Protein AF-A0AB39FHK8-F1 (afdb_monomer)

Solvent-accessible surface area (backbone atoms only — not comparable to full-atom values): 10160 Å² total; per-residue (Å²): 130,78,86,75,56,67,71,58,53,56,44,68,72,38,88,85,58,74,58,75,70,49,55,53,51,54,60,43,34,80,73,31,71,68,56,37,53,52,45,50,53,53,48,53,53,51,50,55,63,68,64,50,80,75,66,86,79,55,75,62,59,74,78,69,58,69,78,73,75,88,67,74,68,75,78,73,78,71,48,72,65,57,52,50,55,58,51,59,72,40,48,70,59,52,53,53,52,53,52,53,49,55,54,51,53,63,53,47,73,76,75,53,83,90,73,82,92,83,77,79,81,82,74,80,79,76,80,75,86,81,67,95,72,66,98,83,68,75,76,88,56,72,84,79,72,72,78,91,80,82,86,130

Foldseek 3Di:
DPQDDLVVLVLLVDPPDDDDSNVVNVVVCVVDVVSVVSSVVVVVVVVVVVPPDDVPVVPPVVVVDDDDPPPPPPPPPQPPVNVVVVVVVCVVVVVVVVVVVVVVVVVCVPPDDDDDDDDDDDPDPDPCPPDDDDVPDDDPDPVVPDDDPDDD

Organism: NCBI:txid546114

InterPro domains:
  IPR041916 Anti-sigma factor, zinc-finger domain superfamily [G3DSA:1.10.10.1320] (12-59)

Secondary structure (DSSP, 8-state):
-PPPPHHHHHHTT-TT--SHHHHHHHHHHTT-HHHHHHHHHHHHHHHHHHTSPP-TTS--HHHH--PPP----------HHHHHHHHHTTHHHHHHHHHHHHHHHHHHHHH-----------------TT----TTPPPS-GGGS-------

Structure (mmCIF, N/CA/C/O backbone):
data_AF-A0AB39FHK8-F1
#
_entry.id   AF-A0AB39FHK8-F1
#
loop_
_atom_site.group_PDB
_atom_site.id
_atom_site.type_symbol
_atom_site.label_atom_id
_atom_site.label_alt_id
_atom_site.label_comp_id
_atom_site.label_asym_id
_atom_site.label_entity_id
_atom_site.label_seq_id
_atom_site.pdbx_PDB_ins_code
_atom_site.Cartn_x
_atom_site.Cartn_y
_atom_site.Cartn_z
_atom_site.occupancy
_atom_site.B_iso_or_equiv
_atom_site.auth_seq_id
_atom_site.auth_comp_id
_atom_site.auth_asym_id
_atom_site.auth_atom_id
_atom_site.pdbx_PDB_model_num
ATOM 1 N N . MET A 1 1 ? -13.284 6.423 23.906 1.00 73.62 1 MET A N 1
ATOM 2 C CA . MET A 1 1 ? -11.960 6.866 23.418 1.00 73.62 1 MET A CA 1
ATOM 3 C C . MET A 1 1 ? -12.165 7.811 22.242 1.00 73.62 1 MET A C 1
ATOM 5 O O . MET A 1 1 ? -13.188 7.644 21.580 1.00 73.62 1 MET A O 1
ATOM 9 N N . PRO A 1 2 ? -11.275 8.794 22.012 1.00 89.31 2 PRO A N 1
ATOM 10 C CA . PRO A 1 2 ? -11.329 9.621 20.804 1.00 89.31 2 PRO A CA 1
ATOM 11 C C . PRO A 1 2 ? -11.207 8.747 19.551 1.00 89.31 2 PRO A C 1
ATOM 13 O O . PRO A 1 2 ? -10.705 7.622 19.646 1.00 89.31 2 PRO A O 1
ATOM 16 N N . CYS A 1 3 ? -11.656 9.258 18.402 1.00 92.94 3 CYS A N 1
ATOM 17 C CA . CYS A 1 3 ? -11.533 8.534 17.139 1.00 92.94 3 CYS A CA 1
ATOM 18 C C . CYS A 1 3 ? -10.068 8.114 16.913 1.00 92.94 3 CYS A C 1
ATOM 20 O O . CYS A 1 3 ? -9.165 8.956 17.023 1.00 92.94 3 CYS A O 1
ATOM 22 N N . PRO A 1 4 ? -9.801 6.820 16.661 1.00 91.94 4 PRO A N 1
ATOM 23 C CA . PRO A 1 4 ? -8.459 6.339 16.394 1.00 91.94 4 PRO A CA 1
ATOM 24 C C . PRO A 1 4 ? -7.928 6.979 15.110 1.00 91.94 4 PRO A C 1
ATOM 26 O O . PRO A 1 4 ? -8.662 7.205 14.156 1.00 91.94 4 PRO A O 1
ATOM 29 N N . ARG A 1 5 ? -6.621 7.252 15.072 1.00 92.31 5 ARG A N 1
ATOM 30 C CA . ARG A 1 5 ? -5.957 7.674 13.832 1.00 92.31 5 ARG A CA 1
ATOM 31 C C . ARG A 1 5 ? -5.986 6.527 12.822 1.00 92.31 5 ARG A C 1
ATOM 33 O O . ARG A 1 5 ? -5.817 5.377 13.229 1.00 92.31 5 ARG A O 1
ATOM 40 N N . THR A 1 6 ? -6.029 6.840 11.528 1.00 92.69 6 THR A N 1
ATOM 41 C CA . THR A 1 6 ? -5.981 5.872 10.414 1.00 92.69 6 THR A CA 1
ATOM 42 C C . THR A 1 6 ? -4.900 4.803 10.590 1.00 92.69 6 THR A C 1
ATOM 44 O O . THR A 1 6 ? -5.145 3.628 10.362 1.00 92.69 6 THR A O 1
ATOM 47 N N . ARG A 1 7 ? -3.718 5.160 11.119 1.00 93.12 7 ARG A N 1
ATOM 48 C CA . ARG A 1 7 ? -2.631 4.2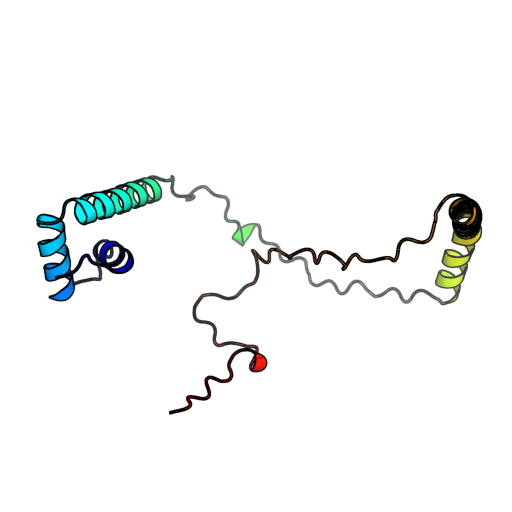00 11.398 1.00 93.12 7 ARG A CA 1
ATOM 49 C C . ARG A 1 7 ? -3.042 3.049 12.330 1.00 93.12 7 ARG A C 1
ATOM 51 O O . ARG A 1 7 ? -2.566 1.935 12.149 1.00 93.12 7 ARG A O 1
ATOM 58 N N . LEU A 1 8 ? -3.894 3.306 13.325 1.00 93.06 8 LEU A N 1
ATOM 59 C CA . LEU A 1 8 ? -4.410 2.268 14.225 1.00 93.06 8 LEU A CA 1
ATOM 60 C C . LEU A 1 8 ? -5.468 1.398 13.540 1.00 93.06 8 LEU A C 1
ATOM 62 O O . LEU A 1 8 ? -5.510 0.204 13.806 1.00 93.06 8 LEU A O 1
ATOM 66 N N . LEU A 1 9 ? -6.271 1.971 12.639 1.00 93.62 9 LEU A N 1
ATOM 67 C CA . LEU A 1 9 ? -7.204 1.205 11.808 1.00 93.62 9 LEU A CA 1
ATOM 68 C C . LEU A 1 9 ? -6.450 0.302 10.824 1.00 93.62 9 LEU A C 1
ATOM 70 O O . LEU A 1 9 ? -6.801 -0.863 10.681 1.00 93.62 9 LEU A O 1
ATOM 74 N N . CYS A 1 10 ? -5.356 0.781 10.223 1.00 93.75 10 CYS A N 1
ATOM 75 C CA . CYS A 1 10 ? -4.478 -0.063 9.411 1.00 93.75 10 CYS A CA 1
ATOM 76 C C . CYS A 1 10 ? -3.849 -1.190 10.241 1.00 93.75 10 CYS A C 1
ATOM 78 O O . CYS A 1 10 ? -3.791 -2.323 9.778 1.00 93.75 10 CYS A O 1
ATOM 80 N N . ALA A 1 11 ? -3.427 -0.907 11.480 1.00 93.25 11 ALA A N 1
ATOM 81 C CA . ALA A 1 11 ? -2.894 -1.933 12.377 1.00 93.25 11 ALA A CA 1
ATOM 82 C C . ALA A 1 11 ? -3.933 -3.023 12.710 1.00 93.25 11 ALA A C 1
ATOM 84 O O . ALA A 1 11 ? -3.557 -4.178 12.865 1.00 93.25 11 ALA A O 1
ATOM 85 N N . CYS A 1 12 ? -5.239 -2.710 12.742 1.00 91.25 12 CYS A N 1
ATOM 86 C CA . CYS A 1 12 ? -6.304 -3.721 12.872 1.00 91.25 12 CYS A CA 1
ATOM 87 C C . CYS A 1 12 ? -6.322 -4.752 11.733 1.00 91.25 12 CYS A C 1
ATOM 89 O O . CYS A 1 12 ? -6.877 -5.837 11.913 1.00 91.25 12 CYS A O 1
ATOM 91 N N . LEU A 1 13 ? -5.783 -4.426 10.558 1.00 91.44 13 LEU A N 1
ATOM 92 C CA . LEU A 1 13 ? -5.763 -5.336 9.408 1.00 91.44 13 LEU A CA 1
ATOM 93 C C . LEU A 1 13 ? -4.589 -6.315 9.454 1.00 91.44 13 LEU A C 1
ATOM 95 O O . LEU A 1 13 ? -4.594 -7.298 8.716 1.00 91.44 13 LEU A O 1
ATOM 99 N N . ASP A 1 14 ? -3.606 -6.051 10.314 1.00 91.50 14 ASP A N 1
ATOM 100 C CA . ASP A 1 14 ? -2.457 -6.918 10.521 1.00 91.50 14 ASP A CA 1
ATOM 101 C C . ASP A 1 14 ? -2.866 -8.120 11.400 1.00 91.50 14 ASP A C 1
ATOM 103 O O . ASP A 1 14 ? -3.405 -7.911 12.498 1.00 91.50 14 ASP A O 1
ATOM 107 N N . PRO A 1 15 ? -2.669 -9.372 10.939 1.00 86.19 15 PRO A N 1
ATOM 108 C CA . PRO A 1 15 ? -2.952 -10.562 11.740 1.00 86.19 15 PRO A CA 1
ATOM 109 C C . PRO A 1 15 ? -2.075 -10.658 12.998 1.00 86.19 15 PRO A C 1
ATOM 111 O O . PRO A 1 15 ? -2.523 -11.217 13.998 1.00 86.19 15 PRO A O 1
ATOM 114 N N . GLU A 1 16 ? -0.874 -10.075 12.987 1.00 90.38 16 GLU A N 1
ATOM 115 C CA . GLU A 1 16 ? 0.068 -10.116 14.115 1.00 90.38 16 GLU A CA 1
ATOM 116 C C . GLU A 1 16 ? -0.304 -9.124 15.224 1.00 90.38 16 GLU A C 1
ATOM 118 O O . GLU A 1 16 ? 0.176 -9.201 16.360 1.00 90.38 16 GLU A O 1
ATOM 123 N N . TRP A 1 17 ? -1.179 -8.161 14.924 1.00 91.25 17 TRP A N 1
ATOM 124 C CA . TRP A 1 17 ? -1.592 -7.176 15.907 1.00 91.25 17 TRP A CA 1
ATOM 125 C C . TRP A 1 17 ? -2.684 -7.754 16.807 1.00 91.25 17 TRP A C 1
ATOM 127 O O . TRP A 1 17 ? -3.856 -7.775 16.437 1.00 91.25 17 TRP A O 1
ATOM 137 N N . ALA A 1 18 ? -2.306 -8.204 18.006 1.00 88.12 18 ALA A N 1
ATOM 138 C CA . ALA A 1 18 ? -3.207 -8.766 19.014 1.00 88.12 18 ALA A CA 1
ATOM 139 C C . ALA A 1 18 ? -3.159 -8.006 20.358 1.00 88.12 18 ALA A C 1
ATOM 141 O O . ALA A 1 18 ? -2.252 -7.223 20.645 1.00 88.12 18 ALA A O 1
ATOM 142 N N . GLY A 1 19 ? -4.158 -8.248 21.214 1.00 89.88 19 GLY A N 1
ATOM 143 C CA . GLY A 1 19 ? -4.178 -7.796 22.610 1.00 89.88 19 GLY A CA 1
ATOM 144 C C . GLY A 1 19 ? -5.128 -6.635 22.921 1.00 89.88 19 GLY A C 1
ATOM 145 O O . GLY A 1 19 ? -5.985 -6.243 22.129 1.00 89.88 19 GLY A O 1
ATOM 146 N N . ARG A 1 20 ? -4.987 -6.066 24.127 1.00 89.88 20 ARG A N 1
ATOM 147 C CA . ARG A 1 20 ? -5.966 -5.129 24.715 1.00 89.88 20 ARG A CA 1
ATOM 148 C C . ARG A 1 20 ? -6.229 -3.884 23.864 1.00 89.88 20 ARG A C 1
ATOM 150 O O . ARG A 1 20 ? -7.357 -3.406 23.814 1.00 89.88 20 ARG A O 1
ATOM 157 N N . ARG A 1 21 ? -5.201 -3.343 23.200 1.00 88.25 21 ARG A N 1
ATOM 158 C CA . ARG A 1 21 ? -5.353 -2.152 22.345 1.00 88.25 21 ARG A CA 1
ATOM 159 C C . ARG A 1 21 ? -6.201 -2.438 21.110 1.00 88.25 21 ARG A C 1
ATOM 161 O O . ARG A 1 21 ? -7.006 -1.586 20.753 1.00 88.25 21 ARG A O 1
ATOM 168 N N . ARG A 1 22 ? -6.074 -3.626 20.517 1.00 92.31 22 ARG A N 1
ATOM 169 C CA . ARG A 1 22 ? -6.916 -4.048 19.397 1.00 92.31 22 ARG A CA 1
ATOM 170 C C . ARG A 1 22 ? -8.380 -4.138 19.801 1.00 92.31 22 ARG A C 1
ATOM 172 O O . ARG A 1 22 ? -9.209 -3.508 19.158 1.00 92.31 22 ARG A O 1
ATOM 179 N N . ALA A 1 23 ? -8.666 -4.799 20.922 1.00 92.81 23 ALA A N 1
ATOM 180 C CA . ALA A 1 23 ? -10.029 -4.918 21.437 1.00 92.81 23 ALA A CA 1
ATOM 181 C C . ALA A 1 23 ? -10.681 -3.547 21.702 1.00 92.81 23 ALA A C 1
ATOM 183 O O . ALA A 1 23 ? -11.865 -3.360 21.442 1.00 92.81 23 ALA A O 1
ATOM 184 N N . LEU A 1 24 ? -9.911 -2.559 22.180 1.00 93.44 24 LEU A N 1
ATOM 185 C CA . LEU A 1 24 ? -10.409 -1.190 22.360 1.00 93.44 24 LEU A CA 1
ATOM 186 C C . LEU A 1 24 ? -10.754 -0.513 21.028 1.00 93.44 24 LEU A C 1
ATOM 188 O O . LEU A 1 24 ? -11.780 0.163 20.949 1.00 93.44 24 LEU A O 1
ATOM 192 N N . VAL A 1 25 ? -9.919 -0.690 19.997 1.00 94.19 25 VAL A N 1
ATOM 193 C CA . VAL A 1 25 ? -10.186 -0.158 18.651 1.00 94.19 25 VAL A CA 1
ATOM 194 C C . VAL A 1 25 ? -11.407 -0.827 18.031 1.00 94.19 25 VAL A C 1
ATOM 196 O O . VAL A 1 25 ? -12.306 -0.121 17.588 1.00 94.19 25 VAL A O 1
ATOM 199 N N . GLU A 1 26 ? -11.506 -2.151 18.091 1.00 93.50 26 GLU A N 1
ATOM 200 C CA . GLU A 1 26 ? -12.660 -2.903 17.582 1.00 93.50 26 GLU A CA 1
ATOM 201 C C . GLU A 1 26 ? -13.961 -2.508 18.298 1.00 93.50 26 GLU A C 1
ATOM 203 O O . GLU A 1 26 ? -14.970 -2.235 17.648 1.00 93.50 26 GLU A O 1
ATOM 208 N N . ALA A 1 27 ? -13.926 -2.359 19.627 1.00 94.75 27 ALA A N 1
ATOM 209 C CA . ALA A 1 27 ? -15.077 -1.902 20.405 1.00 94.75 27 ALA A CA 1
ATOM 210 C C . ALA A 1 27 ? -15.516 -0.467 20.060 1.00 94.75 27 ALA A C 1
ATOM 212 O O . ALA A 1 27 ? -16.692 -0.130 20.198 1.00 94.75 27 ALA A O 1
ATOM 213 N N . HIS A 1 28 ? -14.591 0.398 19.638 1.00 95.69 28 HIS A N 1
ATOM 214 C CA . HIS A 1 28 ? -14.933 1.738 19.163 1.00 95.69 28 HIS A CA 1
ATOM 215 C C . HIS A 1 28 ? -15.488 1.724 17.746 1.00 95.69 28 HIS A C 1
ATOM 217 O O . HIS A 1 28 ? -16.475 2.408 17.497 1.00 95.69 28 HIS A O 1
ATOM 223 N N . VAL A 1 29 ? -14.879 0.958 16.838 1.00 95.81 29 VAL A N 1
ATOM 224 C CA . VAL A 1 29 ? -15.348 0.817 15.453 1.00 95.81 29 VAL A CA 1
ATOM 225 C C . VAL A 1 29 ? -16.798 0.334 15.437 1.00 95.81 29 VAL A C 1
ATOM 227 O O . VAL A 1 29 ? -17.616 0.929 14.752 1.00 95.81 29 VAL A O 1
ATOM 230 N N . ALA A 1 30 ? -17.156 -0.616 16.306 1.00 95.12 30 ALA A N 1
ATOM 231 C CA . ALA A 1 30 ? -18.534 -1.090 16.464 1.00 95.12 30 ALA A CA 1
ATOM 232 C C . ALA A 1 30 ? -19.549 -0.013 16.914 1.00 95.12 30 ALA A C 1
ATOM 234 O O . ALA A 1 30 ? -20.752 -0.260 16.918 1.00 95.12 30 ALA A O 1
ATOM 235 N N . ARG A 1 31 ? -19.089 1.163 17.361 1.00 95.88 31 ARG A N 1
ATOM 236 C CA . ARG A 1 31 ? -19.933 2.258 17.874 1.00 95.88 31 ARG A CA 1
ATOM 237 C C . ARG A 1 31 ? -19.763 3.562 17.092 1.00 95.88 31 ARG A C 1
ATOM 239 O O . ARG A 1 31 ? -20.502 4.508 17.355 1.00 95.88 31 ARG A O 1
ATOM 246 N N . CYS A 1 32 ? -18.789 3.647 16.185 1.00 96.81 32 CYS A N 1
ATOM 247 C CA . CYS A 1 32 ? -18.468 4.853 15.430 1.00 96.81 32 CYS A CA 1
ATOM 248 C C . CYS A 1 32 ? -18.584 4.572 13.922 1.00 96.81 32 CYS A C 1
ATOM 250 O O . CYS A 1 32 ? -17.673 3.963 13.357 1.00 96.81 32 CYS A O 1
ATOM 252 N N . PRO A 1 33 ? -19.638 5.072 13.248 1.00 95.75 33 PRO A N 1
ATOM 253 C CA . PRO A 1 33 ? -19.876 4.774 11.834 1.00 95.75 33 PRO A CA 1
ATOM 254 C C . PRO A 1 33 ? -18.794 5.353 10.910 1.00 95.75 33 PRO A C 1
ATOM 256 O O . PRO A 1 33 ? -18.551 4.827 9.831 1.00 95.75 33 PRO A O 1
ATOM 259 N N . ILE A 1 34 ? -18.103 6.419 11.335 1.00 96.12 34 ILE A N 1
ATOM 260 C CA . ILE A 1 34 ? -16.997 7.017 10.572 1.00 96.12 34 ILE A CA 1
ATOM 261 C C . ILE A 1 34 ? -15.812 6.048 10.516 1.00 96.12 34 ILE A C 1
ATOM 263 O O . ILE A 1 34 ? -15.281 5.771 9.444 1.00 96.12 34 ILE A O 1
ATOM 267 N N . CYS A 1 35 ? -15.410 5.509 11.669 1.00 96.31 35 CYS A N 1
ATOM 268 C CA . CYS A 1 35 ? -14.289 4.576 11.744 1.00 96.31 35 CYS A CA 1
ATOM 269 C C . CYS A 1 35 ? -14.636 3.203 11.156 1.00 96.31 35 CYS A C 1
ATOM 271 O O . CYS A 1 35 ? -13.747 2.523 10.653 1.00 96.31 35 CYS A O 1
ATOM 273 N N . GLU A 1 36 ? -15.909 2.803 11.199 1.00 96.56 36 GLU A N 1
ATOM 274 C CA . GLU A 1 36 ? -16.412 1.627 10.485 1.00 96.56 36 GLU A CA 1
ATOM 275 C C . GLU A 1 36 ? -16.278 1.794 8.969 1.00 96.56 36 GLU A C 1
ATOM 277 O O . GLU A 1 36 ? -15.657 0.952 8.320 1.00 96.56 36 GLU A O 1
ATOM 282 N N . ALA A 1 37 ? -16.766 2.909 8.417 1.00 96.69 37 ALA A N 1
ATOM 283 C CA . ALA A 1 37 ? -16.650 3.203 6.992 1.00 96.69 37 ALA A CA 1
ATOM 284 C C . ALA A 1 37 ? -15.184 3.279 6.531 1.00 96.69 37 ALA A C 1
ATOM 286 O O . ALA A 1 37 ? -14.834 2.748 5.477 1.00 96.69 37 ALA A O 1
ATOM 287 N N . GLU A 1 38 ? -14.308 3.897 7.327 1.00 96.31 38 GLU A N 1
ATOM 288 C CA . GLU A 1 38 ? -12.875 3.978 7.026 1.00 96.31 38 GLU A CA 1
ATOM 289 C C . GLU A 1 38 ? -12.204 2.596 7.056 1.00 96.31 38 GLU A C 1
ATOM 291 O O . GLU A 1 38 ? -11.431 2.263 6.156 1.00 96.31 38 GLU A O 1
ATOM 296 N N . LEU A 1 39 ? -12.529 1.755 8.044 1.00 96.00 39 LEU A N 1
ATOM 297 C CA . LEU A 1 39 ? -11.997 0.395 8.116 1.00 96.00 39 LEU A CA 1
ATOM 298 C C . LEU A 1 39 ? -12.465 -0.460 6.931 1.00 96.00 39 LEU A C 1
ATOM 300 O O . LEU A 1 39 ? -11.674 -1.232 6.387 1.00 96.00 39 LEU A O 1
ATOM 304 N N . GLU A 1 40 ? -13.716 -0.306 6.50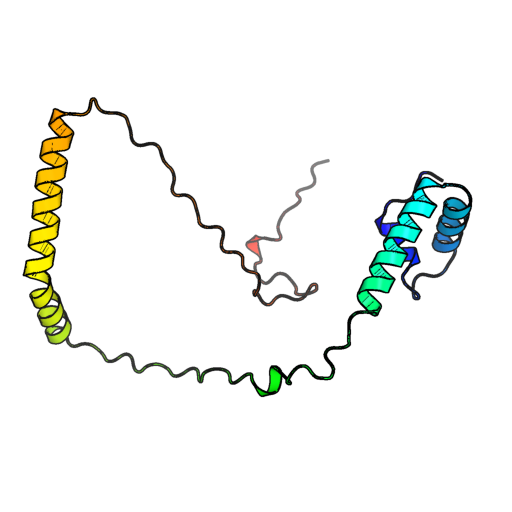3 1.00 96.44 40 GLU A N 1
ATOM 305 C CA . GLU A 1 40 ? -14.253 -1.024 5.348 1.00 96.44 40 GLU A CA 1
ATOM 306 C C . GLU A 1 40 ? -13.621 -0.558 4.029 1.00 96.44 40 GLU A C 1
ATOM 308 O O . GLU A 1 40 ? -13.264 -1.380 3.183 1.00 96.44 40 GLU A O 1
ATOM 313 N N . ALA A 1 41 ? -13.360 0.744 3.878 1.00 96.38 41 ALA A N 1
ATOM 314 C CA . ALA A 1 41 ? -12.597 1.266 2.745 1.00 96.38 41 ALA A CA 1
ATOM 315 C C . ALA A 1 41 ? -11.177 0.669 2.687 1.00 96.38 41 ALA A C 1
ATOM 317 O O . ALA A 1 41 ? -10.708 0.264 1.623 1.00 96.38 41 ALA A O 1
ATOM 318 N N . LEU A 1 42 ? -10.491 0.550 3.828 1.00 95.94 42 LEU A N 1
ATOM 319 C CA . LEU A 1 42 ? -9.168 -0.083 3.887 1.00 95.94 42 LEU A CA 1
ATOM 320 C C . LEU A 1 42 ? -9.221 -1.587 3.562 1.00 95.94 42 LEU A C 1
ATOM 322 O O . LEU A 1 42 ? -8.323 -2.108 2.890 1.00 95.94 42 LEU A O 1
ATOM 326 N N . ARG A 1 43 ? -10.272 -2.293 3.996 1.00 95.69 43 ARG A N 1
ATOM 327 C CA . ARG A 1 43 ? -10.494 -3.708 3.655 1.00 95.69 43 ARG A CA 1
ATOM 328 C C . ARG A 1 43 ? -10.735 -3.905 2.165 1.00 95.69 43 ARG A C 1
ATOM 330 O O . ARG A 1 43 ? -10.107 -4.790 1.585 1.00 95.69 43 ARG A O 1
ATOM 337 N N . SER A 1 44 ? -11.574 -3.080 1.541 1.00 96.25 44 SER A N 1
ATOM 338 C CA . SER A 1 44 ? -11.866 -3.183 0.107 1.00 96.25 44 SER A CA 1
ATOM 339 C C . SER A 1 44 ? -10.624 -2.915 -0.749 1.00 96.25 44 SER A C 1
ATOM 341 O O . SER A 1 44 ? -10.340 -3.683 -1.669 1.00 96.25 44 SER A O 1
ATOM 343 N N . MET A 1 45 ? -9.809 -1.919 -0.382 1.00 95.19 45 MET A N 1
ATOM 344 C CA . MET A 1 45 ? -8.509 -1.671 -1.017 1.00 95.19 45 MET A CA 1
ATOM 345 C C . MET A 1 45 ? -7.572 -2.876 -0.880 1.00 95.19 45 MET A C 1
ATOM 347 O O . MET A 1 45 ? -6.980 -3.323 -1.861 1.00 95.19 45 MET A O 1
ATOM 351 N N . THR A 1 46 ? -7.471 -3.450 0.321 1.00 93.31 46 THR A N 1
ATOM 352 C CA . THR A 1 46 ? -6.618 -4.621 0.576 1.00 93.31 46 THR A CA 1
ATOM 353 C C . THR A 1 46 ? -7.085 -5.844 -0.216 1.00 93.31 46 THR A C 1
ATOM 355 O O . THR A 1 46 ? -6.262 -6.583 -0.756 1.00 93.31 46 THR A O 1
ATOM 358 N N . ALA A 1 47 ? -8.397 -6.057 -0.321 1.00 93.56 47 ALA A N 1
ATOM 359 C CA . ALA A 1 47 ? -8.973 -7.129 -1.124 1.00 93.56 47 ALA A CA 1
ATOM 360 C C . ALA A 1 47 ? -8.675 -6.936 -2.618 1.00 93.56 47 ALA A C 1
ATOM 362 O O . ALA A 1 47 ? -8.247 -7.885 -3.270 1.00 93.56 47 ALA A O 1
ATOM 363 N N . GLY A 1 48 ? -8.809 -5.710 -3.137 1.00 94.25 48 GLY A N 1
ATOM 364 C CA . GLY A 1 48 ? -8.434 -5.376 -4.513 1.00 94.25 48 GLY A CA 1
ATOM 365 C C . GLY A 1 48 ? -6.956 -5.646 -4.799 1.00 94.25 48 GLY A C 1
ATOM 366 O O . GLY A 1 48 ? -6.632 -6.230 -5.829 1.00 94.25 48 GLY A O 1
ATOM 367 N N . LEU A 1 49 ? -6.069 -5.313 -3.853 1.00 90.62 49 LEU A N 1
ATOM 368 C CA . LEU A 1 49 ? -4.636 -5.603 -3.958 1.00 90.62 49 LEU A CA 1
ATOM 369 C C . LEU A 1 49 ? -4.330 -7.108 -3.976 1.00 90.62 49 LEU A C 1
ATOM 371 O O . LEU A 1 49 ? -3.495 -7.557 -4.754 1.00 90.62 49 LEU A O 1
ATOM 375 N N . ARG A 1 50 ? -5.020 -7.899 -3.148 1.00 88.50 50 ARG A N 1
ATOM 376 C CA . ARG A 1 50 ? -4.865 -9.365 -3.114 1.00 88.50 50 ARG A CA 1
ATOM 377 C C . ARG A 1 50 ? -5.474 -10.068 -4.325 1.00 88.50 50 ARG A C 1
ATOM 379 O O . ARG A 1 50 ? -5.081 -11.188 -4.623 1.00 88.50 50 ARG A O 1
ATOM 386 N N . ALA A 1 51 ? -6.437 -9.434 -4.988 1.00 90.38 51 ALA A N 1
ATOM 387 C CA . ALA A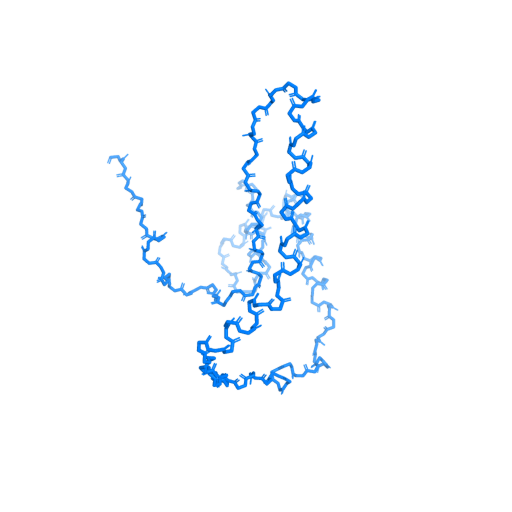 1 51 ? -7.078 -9.961 -6.185 1.00 90.38 51 ALA A CA 1
ATOM 388 C C . ALA A 1 51 ? -6.253 -9.734 -7.462 1.00 90.38 51 ALA A C 1
ATOM 390 O O . ALA A 1 51 ? -6.615 -10.273 -8.510 1.00 90.38 51 ALA A O 1
ATOM 391 N N . LEU A 1 52 ? -5.168 -8.948 -7.408 1.00 87.44 52 LEU A N 1
ATOM 392 C CA . LEU A 1 52 ? -4.271 -8.840 -8.553 1.00 87.44 52 LEU A CA 1
ATOM 393 C C . LEU A 1 52 ? -3.670 -10.213 -8.879 1.00 87.44 52 LEU A C 1
ATOM 395 O O . LEU A 1 52 ? -3.296 -10.952 -7.966 1.00 87.44 52 LEU A O 1
ATOM 399 N N . PRO A 1 53 ? -3.563 -10.556 -10.174 1.00 82.88 53 PRO A N 1
ATOM 400 C CA . PRO A 1 53 ? -2.927 -11.794 -10.585 1.00 82.88 53 PRO A CA 1
ATOM 401 C C . PRO A 1 53 ? -1.488 -11.823 -10.070 1.00 82.88 53 PRO A C 1
ATOM 403 O O . PRO A 1 53 ? -0.730 -10.870 -10.266 1.00 82.88 53 PRO A O 1
ATOM 406 N N . ASP A 1 54 ? -1.126 -12.928 -9.420 1.00 71.19 54 ASP A N 1
ATOM 407 C CA . ASP A 1 54 ? 0.252 -13.192 -9.031 1.00 71.19 54 ASP A CA 1
ATOM 408 C C . ASP A 1 54 ? 1.114 -13.182 -10.304 1.00 71.19 54 ASP A C 1
ATOM 410 O O . ASP A 1 54 ? 0.806 -13.916 -11.254 1.00 71.19 54 ASP A O 1
ATOM 414 N N . PRO A 1 55 ? 2.186 -12.373 -10.379 1.00 68.00 55 PRO A N 1
ATOM 415 C CA . PRO A 1 55 ? 3.118 -12.389 -11.497 1.00 68.00 55 PRO A CA 1
ATOM 416 C C . PRO A 1 55 ? 3.938 -13.689 -11.568 1.00 68.00 55 PRO A C 1
ATOM 418 O O . PRO A 1 55 ? 5.042 -13.672 -12.095 1.00 68.00 55 PRO A O 1
ATOM 421 N N . ALA A 1 56 ? 3.424 -14.835 -11.114 1.00 61.31 56 ALA A N 1
ATOM 422 C CA . ALA A 1 56 ? 4.058 -16.149 -11.223 1.00 61.31 56 ALA A CA 1
ATOM 423 C C . ALA A 1 56 ? 4.444 -16.535 -12.672 1.00 61.31 56 ALA A C 1
ATOM 425 O O . ALA A 1 56 ? 5.235 -17.452 -12.876 1.00 61.31 56 ALA A O 1
ATOM 426 N N . GLY A 1 57 ? 3.918 -15.825 -13.681 1.00 60.84 57 GLY A N 1
ATOM 427 C CA . GLY A 1 57 ? 4.320 -15.921 -15.090 1.00 60.84 57 GLY A CA 1
ATOM 428 C C . GLY A 1 57 ? 5.131 -14.734 -15.629 1.00 60.84 57 GLY A C 1
ATOM 429 O O . GLY A 1 57 ? 5.448 -14.713 -16.819 1.00 60.84 57 GLY A O 1
ATOM 430 N N . ALA A 1 58 ? 5.457 -13.734 -14.807 1.00 64.69 58 ALA A N 1
ATOM 431 C CA . ALA A 1 58 ? 6.364 -12.671 -15.209 1.00 64.69 58 ALA A CA 1
ATOM 432 C C . ALA A 1 58 ? 7.746 -13.297 -15.445 1.00 64.69 58 ALA A C 1
ATOM 434 O O . ALA A 1 58 ? 8.233 -14.042 -14.589 1.00 64.69 58 ALA A O 1
ATOM 435 N N . PRO A 1 59 ? 8.374 -13.044 -16.607 1.00 66.62 59 PRO A N 1
ATOM 436 C CA . PRO A 1 59 ? 9.688 -13.591 -16.896 1.00 66.62 59 PRO A CA 1
ATOM 437 C C . PRO A 1 59 ? 10.634 -13.218 -15.759 1.00 66.62 59 PRO A C 1
ATOM 439 O O . PRO A 1 59 ? 10.657 -12.060 -15.346 1.00 66.62 59 PRO A O 1
ATOM 442 N N . ASP A 1 60 ? 11.377 -14.207 -15.255 1.00 71.12 60 ASP A N 1
ATOM 443 C CA . ASP A 1 60 ? 12.369 -14.048 -14.193 1.00 71.12 60 ASP A CA 1
ATOM 444 C C . ASP A 1 60 ? 13.351 -12.935 -14.592 1.00 71.12 60 ASP A C 1
ATOM 446 O O . ASP A 1 60 ? 14.315 -13.134 -15.342 1.00 71.12 60 ASP A O 1
ATOM 450 N N . VAL A 1 61 ? 13.051 -11.721 -14.127 1.00 68.00 61 VAL A N 1
ATOM 451 C CA . VAL A 1 61 ? 13.786 -10.515 -14.500 1.00 68.00 61 VAL A CA 1
ATOM 452 C C . VAL A 1 61 ? 15.216 -10.609 -13.978 1.00 68.00 61 VAL A C 1
ATOM 454 O O . VAL A 1 61 ? 16.125 -10.081 -14.616 1.00 68.00 61 VAL A O 1
ATOM 457 N N . ALA A 1 62 ? 15.435 -11.363 -12.893 1.00 69.44 62 ALA A N 1
ATOM 458 C CA . ALA A 1 62 ? 16.756 -11.638 -12.344 1.00 69.44 62 ALA A CA 1
ATOM 459 C C . ALA A 1 62 ? 17.586 -12.543 -13.268 1.00 69.44 62 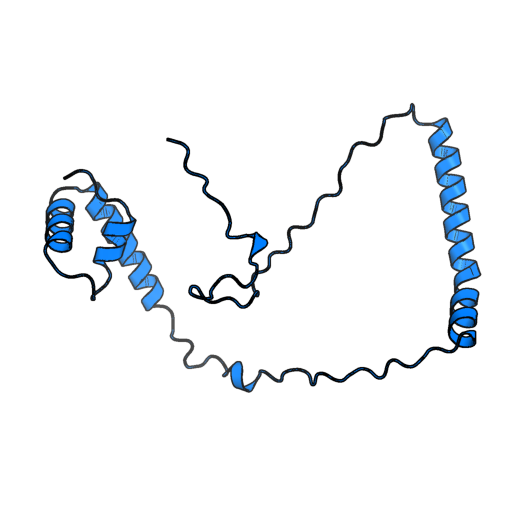ALA A C 1
ATOM 461 O O . ALA A 1 62 ? 18.786 -12.317 -13.405 1.00 69.44 62 ALA A O 1
ATOM 462 N N . ARG A 1 63 ? 16.974 -13.496 -13.986 1.00 67.88 63 ARG A N 1
ATOM 463 C CA . ARG A 1 63 ? 17.670 -14.240 -15.061 1.00 67.88 63 ARG A CA 1
ATOM 464 C C . ARG A 1 63 ? 17.966 -13.387 -16.287 1.00 67.88 63 ARG A C 1
ATOM 466 O O . ARG A 1 63 ? 18.975 -13.616 -16.953 1.00 67.88 63 ARG A O 1
ATOM 473 N N . SER A 1 64 ? 17.096 -12.430 -16.610 1.00 68.12 64 SER A N 1
ATOM 474 C CA . SER A 1 64 ? 17.323 -11.508 -17.734 1.00 68.12 64 SER A CA 1
ATOM 475 C C . SER A 1 64 ? 18.320 -10.391 -17.405 1.00 68.12 64 SER A C 1
ATOM 477 O O . SER A 1 64 ? 18.868 -9.760 -18.312 1.00 68.12 64 SER A O 1
ATOM 479 N N . TRP A 1 65 ? 18.597 -10.174 -16.117 1.00 74.12 65 TRP A N 1
ATOM 480 C CA . TRP A 1 65 ? 19.567 -9.200 -15.649 1.00 74.12 65 TRP A CA 1
ATOM 481 C C . TRP A 1 65 ? 20.985 -9.665 -15.979 1.00 74.12 65 TRP A C 1
ATOM 483 O O . TRP A 1 65 ? 21.629 -10.413 -15.243 1.00 74.12 65 TRP A O 1
ATOM 493 N N . ARG A 1 66 ? 21.502 -9.190 -17.110 1.00 73.94 66 ARG A N 1
ATOM 494 C CA . ARG A 1 66 ? 22.936 -9.219 -17.387 1.00 73.94 66 ARG A CA 1
ATOM 495 C C . ARG A 1 66 ? 23.506 -7.884 -16.925 1.00 73.94 66 ARG A C 1
ATOM 497 O O . ARG A 1 66 ? 23.283 -6.891 -17.622 1.00 73.94 66 ARG A O 1
ATOM 504 N N . PRO A 1 67 ? 24.232 -7.817 -15.791 1.00 72.56 67 PRO A N 1
ATOM 505 C CA . PRO A 1 67 ? 25.003 -6.621 -15.508 1.00 72.56 67 PRO A CA 1
ATOM 506 C C . PRO A 1 67 ? 25.938 -6.431 -16.700 1.00 72.56 67 PRO A C 1
ATOM 508 O O . PRO A 1 67 ? 26.680 -7.350 -17.061 1.00 72.56 67 PRO A O 1
ATOM 511 N N . ALA A 1 68 ? 25.848 -5.274 -17.362 1.00 71.06 68 ALA A N 1
ATOM 512 C CA . ALA A 1 68 ? 26.817 -4.930 -18.387 1.00 71.06 68 ALA A CA 1
ATOM 513 C C . ALA A 1 68 ? 28.197 -5.143 -17.754 1.00 71.06 68 ALA A C 1
ATOM 515 O O . ALA A 1 68 ? 28.408 -4.654 -16.635 1.00 71.06 68 ALA A O 1
ATOM 516 N N . PRO A 1 69 ? 29.111 -5.906 -18.389 1.00 66.06 69 PRO A N 1
ATOM 517 C CA . PRO A 1 69 ? 30.451 -6.013 -17.853 1.00 66.06 69 PRO A CA 1
ATOM 518 C C . PRO A 1 69 ? 30.920 -4.582 -17.642 1.00 66.06 69 PRO A C 1
ATOM 520 O O . PRO A 1 69 ? 30.728 -3.738 -18.525 1.00 66.06 69 PRO A O 1
ATOM 523 N N . ALA A 1 70 ? 31.478 -4.301 -16.465 1.00 62.97 70 ALA A N 1
ATOM 524 C CA . ALA A 1 70 ? 32.199 -3.069 -16.195 1.00 62.97 70 ALA A CA 1
ATOM 525 C C . ALA A 1 70 ? 33.455 -3.070 -17.078 1.00 62.97 70 ALA A C 1
ATOM 527 O O . ALA A 1 70 ? 34.590 -3.158 -16.616 1.00 62.97 70 ALA A O 1
ATOM 528 N N . GLY A 1 71 ? 33.246 -3.056 -18.392 1.00 54.59 71 GLY A N 1
ATOM 529 C CA . GLY A 1 71 ? 34.251 -2.842 -19.384 1.00 54.59 71 GLY A CA 1
ATOM 530 C C . GLY A 1 71 ? 34.733 -1.448 -19.089 1.00 54.59 71 GLY A C 1
ATOM 531 O O . GLY A 1 71 ? 34.070 -0.464 -19.422 1.00 54.59 71 GLY A O 1
ATOM 532 N N . ARG A 1 72 ? 35.899 -1.365 -18.449 1.00 58.16 72 ARG A N 1
ATOM 533 C CA . ARG A 1 72 ? 36.800 -0.247 -18.669 1.00 58.16 72 ARG A CA 1
ATOM 534 C C . ARG A 1 72 ? 36.865 -0.098 -20.179 1.00 58.16 72 ARG A 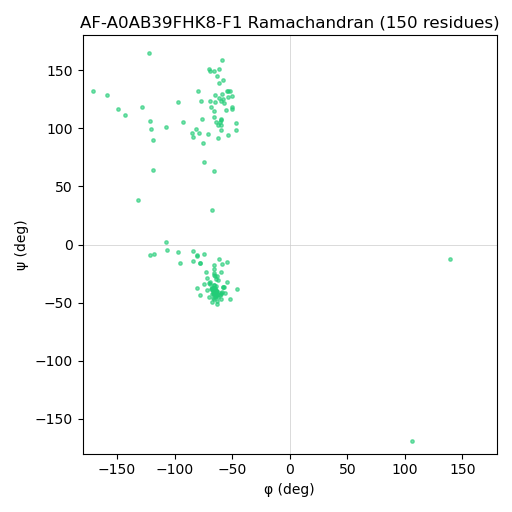C 1
ATOM 536 O O . ARG A 1 72 ? 37.575 -0.848 -20.844 1.00 58.16 72 ARG A O 1
ATOM 543 N N . ARG A 1 73 ? 36.085 0.838 -20.728 1.00 58.12 73 ARG A N 1
ATOM 544 C CA . ARG A 1 73 ? 36.356 1.363 -22.058 1.00 58.12 73 ARG A CA 1
ATOM 545 C C . ARG A 1 73 ? 37.832 1.731 -21.995 1.00 58.12 73 ARG A C 1
ATOM 547 O O . ARG A 1 73 ? 38.181 2.528 -21.118 1.00 58.12 73 ARG A O 1
ATOM 554 N N . PRO A 1 74 ? 38.710 1.122 -22.811 1.00 56.22 74 PRO A N 1
ATOM 555 C CA . PRO A 1 74 ? 40.073 1.598 -22.869 1.00 56.22 74 PRO A CA 1
ATOM 556 C C . PRO A 1 74 ? 39.943 3.072 -23.219 1.00 56.22 74 PRO A C 1
ATOM 558 O O . PRO A 1 74 ? 39.368 3.422 -24.253 1.00 56.22 74 PRO A O 1
ATOM 561 N N . ALA A 1 75 ? 40.360 3.939 -22.298 1.00 60.22 75 ALA A N 1
ATOM 562 C CA . ALA A 1 75 ? 40.466 5.352 -22.575 1.00 60.22 75 ALA A CA 1
ATOM 563 C C . ALA A 1 75 ? 41.510 5.442 -23.684 1.00 60.22 75 ALA A C 1
ATOM 565 O O . ALA A 1 75 ? 42.712 5.412 -23.419 1.00 60.22 75 ALA A O 1
ATOM 566 N N . ARG A 1 76 ? 41.053 5.422 -24.941 1.00 62.84 76 ARG A N 1
ATOM 567 C CA . ARG A 1 76 ? 41.903 5.626 -26.104 1.00 62.84 76 ARG A CA 1
ATOM 568 C C . ARG A 1 76 ? 42.474 7.014 -25.881 1.00 62.84 76 ARG A C 1
ATOM 570 O O . ARG A 1 76 ? 41.739 7.995 -25.987 1.00 62.84 76 ARG A O 1
ATOM 577 N N . ARG A 1 77 ? 43.733 7.078 -25.440 1.00 64.81 77 ARG A N 1
ATOM 578 C CA . ARG A 1 77 ? 44.453 8.332 -25.239 1.00 64.81 77 ARG A CA 1
ATOM 579 C C . ARG A 1 77 ? 44.463 9.002 -26.605 1.00 64.81 77 ARG A C 1
ATOM 581 O O . ARG A 1 77 ? 45.203 8.579 -27.486 1.00 64.81 77 ARG A O 1
ATOM 588 N N . ARG A 1 78 ? 43.543 9.944 -26.816 1.00 65.62 78 ARG A N 1
ATOM 589 C CA . ARG A 1 78 ? 43.517 10.748 -28.033 1.00 65.62 78 ARG A CA 1
ATOM 590 C C . ARG A 1 78 ? 44.828 11.510 -28.052 1.00 65.62 78 ARG A C 1
ATOM 592 O O . ARG A 1 78 ? 45.181 12.139 -27.053 1.00 65.62 78 ARG A O 1
ATOM 599 N N . SER A 1 79 ? 45.566 11.381 -29.146 1.00 77.44 79 SER A N 1
ATOM 600 C CA . SER A 1 79 ? 46.774 12.171 -29.330 1.00 77.44 79 SER A CA 1
ATOM 601 C C . SER A 1 79 ? 46.387 13.650 -29.351 1.00 77.44 79 SER A C 1
ATOM 603 O O . SER A 1 79 ? 45.285 14.003 -29.775 1.00 77.44 79 SER A O 1
ATOM 605 N N . PHE A 1 80 ? 47.292 14.529 -28.929 1.00 74.62 80 PHE A N 1
ATOM 606 C CA . PHE A 1 80 ? 47.106 15.974 -29.077 1.00 74.62 80 PHE A CA 1
ATOM 607 C C . PHE A 1 80 ? 46.812 16.356 -30.541 1.00 74.62 80 PHE A C 1
ATOM 609 O O . PHE A 1 80 ? 45.993 17.233 -30.804 1.00 74.62 80 PHE A O 1
ATOM 616 N N . ALA A 1 81 ? 47.383 15.608 -31.493 1.00 77.00 81 ALA A N 1
ATOM 617 C CA . ALA A 1 81 ? 47.092 15.744 -32.917 1.00 77.00 81 ALA A CA 1
ATOM 618 C C . ALA A 1 81 ? 45.628 15.406 -33.269 1.00 7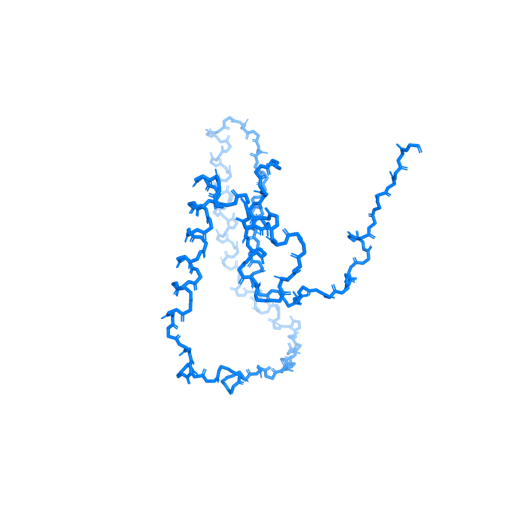7.00 81 ALA A C 1
ATOM 620 O O . ALA A 1 81 ? 45.013 16.137 -34.039 1.00 77.00 81 ALA A O 1
ATOM 621 N N . ASP A 1 82 ? 45.039 14.366 -32.664 1.00 78.12 82 ASP A N 1
ATOM 622 C CA . ASP A 1 82 ? 43.630 13.996 -32.889 1.00 78.12 82 ASP A CA 1
ATOM 623 C C . ASP A 1 82 ? 42.675 15.079 -32.364 1.00 78.12 82 ASP A C 1
ATOM 625 O O . ASP A 1 82 ? 41.616 15.322 -32.942 1.00 78.12 82 ASP A O 1
ATOM 629 N N . ILE A 1 83 ? 43.047 15.730 -31.256 1.00 76.12 83 ILE A N 1
ATOM 630 C CA . ILE A 1 83 ? 42.272 16.820 -30.650 1.00 76.12 83 ILE A CA 1
ATOM 631 C C . ILE A 1 83 ? 42.333 18.066 -31.537 1.00 76.12 83 ILE A C 1
ATOM 633 O O . ILE A 1 83 ? 41.297 18.676 -31.801 1.00 76.12 83 ILE A O 1
ATOM 637 N N . LEU A 1 84 ? 43.520 18.418 -32.034 1.00 78.88 84 LEU A N 1
ATOM 638 C CA . LEU A 1 84 ? 43.700 19.556 -32.934 1.00 78.88 84 LEU A CA 1
ATOM 639 C C . LEU A 1 84 ? 42.963 19.363 -34.260 1.00 78.88 84 LEU A C 1
ATOM 641 O O . LEU A 1 84 ? 42.272 20.277 -34.701 1.00 78.88 84 LEU A O 1
ATOM 645 N N . LEU A 1 85 ? 43.055 18.178 -34.867 1.00 78.19 85 LEU A N 1
ATOM 646 C CA . LEU A 1 85 ? 42.396 17.894 -36.143 1.00 78.19 85 LEU A CA 1
ATOM 647 C C . LEU A 1 85 ? 40.865 17.904 -36.005 1.00 78.19 85 LEU A C 1
ATOM 649 O O . LEU A 1 85 ? 40.167 18.440 -36.866 1.00 78.19 85 LEU A O 1
ATOM 653 N N . ALA A 1 86 ? 40.344 17.382 -34.888 1.00 73.19 86 ALA A N 1
ATOM 654 C CA . ALA A 1 86 ? 38.923 17.469 -34.562 1.00 73.19 86 ALA A CA 1
ATOM 655 C C . ALA A 1 86 ? 38.469 18.919 -34.315 1.00 73.19 86 ALA A C 1
ATOM 657 O O . ALA A 1 86 ? 37.385 19.292 -34.755 1.00 73.19 86 ALA A O 1
ATOM 658 N N . GLY A 1 87 ? 39.291 19.745 -33.658 1.00 67.06 87 GLY A N 1
ATOM 659 C CA . GLY A 1 87 ? 39.007 21.169 -33.444 1.00 67.06 87 GLY A CA 1
ATOM 660 C C . GLY A 1 87 ? 39.030 21.991 -34.736 1.00 67.06 87 GLY A C 1
ATOM 661 O O . GLY A 1 87 ? 38.182 22.861 -34.929 1.00 67.06 87 GLY A O 1
ATOM 662 N N . LEU A 1 88 ? 39.940 21.671 -35.661 1.00 75.69 88 LEU A N 1
ATOM 663 C CA . LEU A 1 88 ? 40.058 22.351 -36.954 1.00 75.69 88 LEU A CA 1
ATOM 664 C C . LEU A 1 88 ? 38.828 22.117 -37.845 1.00 75.69 88 LEU A C 1
ATOM 666 O O . LEU A 1 88 ? 38.383 23.032 -38.533 1.00 75.69 88 LEU A O 1
ATOM 670 N N . GLY A 1 89 ? 38.226 20.924 -37.777 1.00 70.38 89 GLY A N 1
ATOM 671 C CA . GLY A 1 89 ? 36.988 20.603 -38.496 1.00 70.38 89 GLY A CA 1
ATOM 672 C C . GLY A 1 89 ? 35.756 21.391 -38.029 1.00 70.38 89 GLY A C 1
ATOM 673 O O . GLY A 1 89 ? 34.777 21.482 -38.765 1.00 70.38 89 GLY A O 1
ATOM 674 N N . TRP A 1 90 ? 35.803 21.993 -36.834 1.00 62.34 90 TRP A N 1
ATOM 675 C CA . TRP A 1 90 ? 34.714 22.801 -36.268 1.00 62.34 90 TRP A CA 1
ATOM 676 C C . TRP A 1 90 ? 34.889 24.308 -36.485 1.00 62.34 90 TRP A C 1
ATOM 678 O O . TRP A 1 90 ? 33.961 25.064 -36.206 1.00 62.34 90 TRP A O 1
ATOM 688 N N . LEU A 1 91 ? 36.027 24.761 -37.022 1.00 63.88 91 LEU A N 1
ATOM 689 C CA . LEU A 1 91 ? 36.269 26.175 -37.336 1.00 63.88 91 LEU A CA 1
ATOM 690 C C . LEU A 1 91 ? 35.167 26.831 -38.191 1.00 63.88 91 LEU A C 1
ATOM 692 O O . LEU A 1 91 ? 34.713 27.912 -37.807 1.00 63.88 91 LEU A O 1
ATOM 696 N N . PRO A 1 92 ? 34.678 26.223 -39.294 1.00 60.75 92 PRO A N 1
ATOM 697 C CA . PRO A 1 92 ? 33.632 26.859 -40.096 1.00 60.75 92 PRO A CA 1
ATOM 698 C C . PRO A 1 92 ? 32.283 26.919 -39.362 1.00 60.75 92 PRO A C 1
ATOM 700 O O . PRO A 1 92 ? 31.550 27.895 -39.502 1.00 60.75 92 PRO A O 1
ATOM 703 N N . ALA A 1 93 ? 31.978 25.928 -38.517 1.00 59.25 93 ALA A N 1
ATOM 704 C CA . ALA A 1 93 ? 30.773 25.935 -37.688 1.00 59.25 93 ALA A CA 1
ATOM 705 C C . ALA A 1 93 ? 30.863 26.970 -36.549 1.00 59.25 93 ALA A C 1
ATOM 707 O O . ALA A 1 93 ? 29.894 27.673 -36.272 1.00 59.25 93 ALA A O 1
ATOM 708 N N . GLY A 1 94 ? 32.037 27.120 -35.928 1.00 59.00 94 GLY A N 1
ATOM 709 C CA . GLY A 1 94 ? 32.288 28.115 -34.885 1.00 59.00 94 GLY A CA 1
ATOM 710 C C . GLY A 1 94 ? 32.173 29.551 -35.398 1.00 59.00 94 GLY A C 1
ATOM 711 O O . GLY A 1 94 ? 31.568 30.387 -34.729 1.00 59.00 94 GLY A O 1
ATOM 712 N N . ALA A 1 95 ? 32.674 29.824 -36.607 1.00 60.50 95 ALA A N 1
ATOM 713 C CA . ALA A 1 95 ? 32.564 31.138 -37.243 1.00 60.50 95 ALA A CA 1
ATOM 714 C C . ALA A 1 95 ? 31.107 31.525 -37.566 1.00 60.50 95 ALA A C 1
ATOM 716 O O . ALA A 1 95 ? 30.718 32.680 -37.402 1.00 60.50 95 ALA A O 1
ATOM 717 N N . ALA A 1 96 ? 30.278 30.562 -37.981 1.00 61.09 96 ALA A N 1
ATOM 718 C CA . ALA A 1 96 ? 28.863 30.810 -38.256 1.00 61.09 96 ALA A CA 1
ATOM 719 C C . ALA A 1 96 ? 28.067 31.140 -36.978 1.00 61.09 96 ALA A C 1
ATOM 721 O O . ALA A 1 96 ? 27.207 32.027 -36.990 1.00 61.09 96 ALA A O 1
ATOM 722 N N . VAL A 1 97 ? 28.376 30.470 -35.861 1.00 62.28 97 VAL A N 1
ATOM 723 C CA . VAL A 1 97 ? 27.739 30.743 -34.563 1.00 62.28 97 VAL A CA 1
ATOM 724 C C . VAL A 1 97 ? 28.128 32.126 -34.044 1.00 62.28 97 VAL A C 1
ATOM 726 O O . VAL A 1 97 ? 27.248 32.882 -33.636 1.00 62.28 97 VAL A O 1
ATOM 729 N N . THR A 1 98 ? 29.409 32.501 -34.096 1.00 61.66 98 THR A N 1
ATOM 730 C CA . THR A 1 98 ? 29.858 33.821 -33.619 1.00 61.66 98 THR A CA 1
ATOM 731 C C . THR A 1 98 ? 29.317 34.964 -34.476 1.00 61.66 98 THR A C 1
ATOM 733 O O . THR A 1 98 ? 28.886 35.975 -33.922 1.00 61.66 98 THR A O 1
ATOM 736 N N . ALA A 1 99 ? 29.249 34.793 -35.800 1.00 64.50 99 ALA A N 1
ATOM 737 C CA . ALA A 1 99 ? 28.647 35.779 -36.698 1.00 64.50 99 ALA A CA 1
ATOM 738 C C . ALA A 1 99 ? 27.147 35.976 -36.418 1.00 64.50 99 ALA A C 1
ATOM 740 O O . ALA A 1 99 ? 26.676 37.109 -36.327 1.00 64.50 99 ALA A O 1
ATOM 741 N N . SER A 1 100 ? 26.405 34.885 -36.207 1.00 64.00 100 SER A N 1
ATOM 742 C CA . SER A 1 100 ? 24.969 34.949 -35.902 1.00 64.00 100 SER A CA 1
ATOM 743 C C . SER A 1 100 ? 24.701 35.608 -34.545 1.00 64.00 100 SER A C 1
ATOM 745 O O . SER A 1 100 ? 23.773 36.408 -34.418 1.00 64.00 100 SER A O 1
ATOM 747 N N . LEU A 1 101 ? 25.543 35.334 -33.540 1.00 63.16 101 LEU A N 1
ATOM 748 C CA . LEU A 1 101 ? 25.437 35.959 -32.220 1.00 63.16 101 LEU A CA 1
ATOM 749 C C . LEU A 1 101 ? 25.745 37.463 -32.270 1.00 63.16 101 LEU A C 1
ATOM 751 O O . LEU A 1 101 ? 25.024 38.250 -31.664 1.00 63.16 101 LEU A O 1
ATOM 755 N N . ALA A 1 102 ? 26.777 37.874 -33.013 1.00 66.12 102 ALA A N 1
ATOM 756 C CA . ALA A 1 102 ? 27.152 39.282 -33.151 1.00 66.12 102 ALA A CA 1
ATOM 757 C C . ALA A 1 102 ? 26.053 40.109 -33.839 1.00 66.12 102 ALA A C 1
ATOM 759 O O . ALA A 1 102 ? 25.741 41.217 -33.401 1.00 66.12 102 ALA A O 1
ATOM 760 N N . VAL A 1 103 ? 25.416 39.547 -34.873 1.00 67.94 103 VAL A N 1
ATOM 761 C CA . VAL A 1 103 ? 24.273 40.179 -35.550 1.00 67.94 103 VAL A CA 1
ATOM 762 C C . VAL A 1 103 ? 23.054 40.253 -34.625 1.00 67.94 103 VAL A C 1
ATOM 764 O O . VAL A 1 103 ? 22.399 41.293 -34.564 1.00 67.94 103 VAL A O 1
ATOM 767 N N . GLY A 1 104 ? 22.775 39.193 -33.859 1.00 62.28 104 GLY A N 1
ATOM 768 C CA . GLY A 1 104 ? 21.683 39.174 -32.881 1.00 62.28 104 GLY A CA 1
ATOM 769 C C . GLY A 1 104 ? 21.851 40.207 -31.759 1.00 62.28 104 GLY A C 1
ATOM 770 O O . GLY A 1 104 ? 20.909 40.939 -31.459 1.00 62.28 104 GLY A O 1
ATOM 771 N N . ILE A 1 105 ? 23.054 40.325 -31.184 1.00 64.25 105 ILE A N 1
ATOM 772 C CA . ILE A 1 105 ? 23.360 41.301 -30.121 1.00 64.25 105 ILE A CA 1
ATOM 773 C C . ILE A 1 105 ? 23.262 42.738 -30.650 1.00 64.25 105 ILE A C 1
ATOM 775 O O . ILE A 1 105 ? 22.662 43.590 -29.999 1.00 64.25 105 ILE A O 1
ATOM 779 N N . GLY A 1 106 ? 23.785 43.007 -31.851 1.00 64.31 106 GLY A N 1
ATOM 780 C CA . GLY A 1 106 ? 23.724 44.343 -32.453 1.00 64.31 106 GLY A CA 1
ATOM 781 C C . GLY A 1 106 ? 22.305 44.809 -32.806 1.00 64.31 106 GLY A C 1
ATOM 782 O O . GLY A 1 106 ? 22.044 46.011 -32.831 1.00 64.31 106 GLY A O 1
ATOM 783 N N . MET A 1 107 ? 21.380 43.878 -33.064 1.00 59.62 107 MET A N 1
ATOM 784 C CA . MET A 1 107 ? 19.962 44.190 -33.279 1.00 59.62 107 MET A CA 1
ATOM 785 C C . MET A 1 107 ? 19.209 44.388 -31.958 1.00 59.62 107 MET A C 1
ATOM 787 O O . MET A 1 107 ? 18.384 45.295 -31.869 1.00 59.62 107 MET A O 1
ATOM 791 N N . ALA A 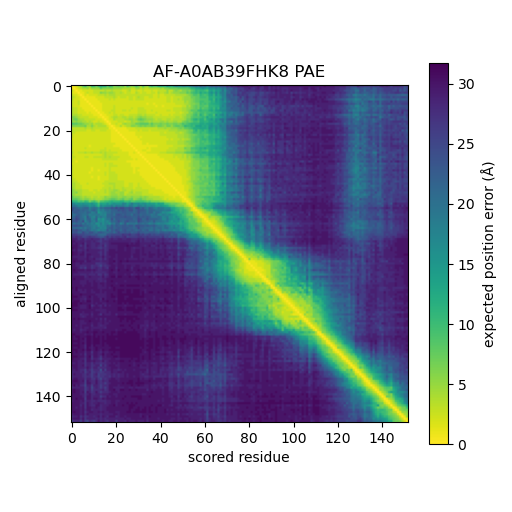1 108 ? 19.530 43.606 -30.922 1.00 57.78 108 ALA A N 1
ATOM 792 C CA . ALA A 1 108 ? 18.908 43.720 -29.601 1.00 57.78 108 ALA A CA 1
ATOM 793 C C . ALA A 1 108 ? 19.200 45.067 -28.910 1.00 57.78 108 ALA A C 1
ATOM 795 O O . ALA A 1 108 ? 18.309 45.624 -28.269 1.00 57.78 108 ALA A O 1
ATOM 796 N N . ASP A 1 109 ? 20.402 45.621 -29.104 1.00 58.38 109 ASP A N 1
ATOM 797 C CA . ASP A 1 109 ? 20.828 46.906 -28.519 1.00 58.38 109 ASP A 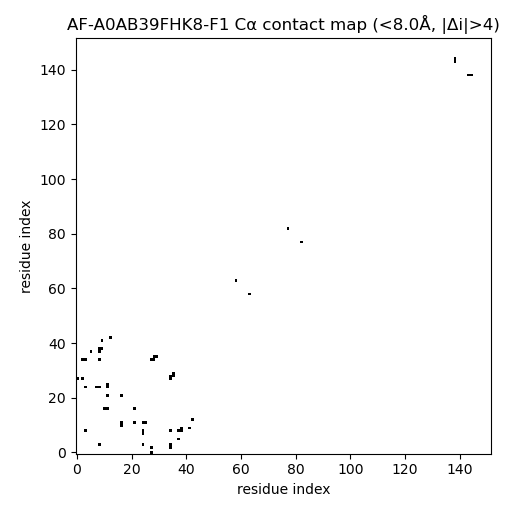CA 1
ATOM 798 C C . ASP A 1 109 ? 20.037 48.113 -29.064 1.00 58.38 109 ASP A C 1
ATOM 800 O O . ASP A 1 109 ? 19.942 49.157 -28.425 1.00 58.38 109 ASP A O 1
ATOM 804 N N . ARG A 1 110 ? 19.408 47.974 -30.242 1.00 58.41 110 ARG A N 1
ATOM 805 C CA . ARG A 1 110 ? 18.605 49.046 -30.855 1.00 58.41 110 ARG A CA 1
ATOM 806 C C . ARG A 1 110 ? 17.113 48.967 -30.562 1.00 58.41 110 ARG A C 1
ATOM 808 O O . ARG A 1 110 ? 16.413 49.949 -30.797 1.00 58.41 110 ARG A O 1
ATOM 815 N N . THR A 1 111 ? 16.611 47.829 -30.088 1.00 62.25 111 THR A N 1
ATOM 816 C CA . THR A 1 111 ? 15.161 47.587 -29.993 1.00 62.25 111 THR A CA 1
ATOM 817 C C . THR A 1 111 ? 14.645 47.370 -28.576 1.00 62.25 111 THR A C 1
ATOM 819 O O . THR A 1 111 ? 13.430 47.306 -28.406 1.00 62.25 111 THR A O 1
ATOM 822 N N . TRP A 1 112 ? 15.508 47.254 -27.561 1.00 51.72 112 TRP A N 1
ATOM 823 C CA . TRP A 1 112 ? 15.066 46.879 -26.214 1.00 51.72 112 TRP A CA 1
ATOM 824 C C . TRP A 1 112 ? 15.567 47.845 -25.124 1.00 51.72 112 TRP A C 1
ATOM 826 O O . TRP A 1 112 ? 16.774 47.938 -24.906 1.00 51.72 112 TRP A O 1
ATOM 836 N N . PRO A 1 113 ? 14.683 48.545 -24.383 1.00 56.28 113 PRO A N 1
ATOM 837 C CA . PRO A 1 113 ? 15.085 49.235 -23.163 1.00 56.28 113 PRO A CA 1
ATOM 838 C C . PRO A 1 113 ? 15.429 48.186 -22.098 1.00 56.28 113 PRO A C 1
ATOM 840 O O . PRO A 1 113 ? 14.615 47.314 -21.799 1.00 56.28 113 PRO A O 1
ATOM 843 N N . ALA A 1 114 ? 16.653 48.249 -21.568 1.00 58.28 114 ALA A N 1
ATOM 844 C CA . ALA A 1 114 ? 17.248 47.254 -20.677 1.00 58.28 114 ALA A CA 1
ATOM 845 C C . ALA A 1 114 ? 16.306 46.811 -19.537 1.00 58.28 114 ALA A C 1
ATOM 847 O O . ALA A 1 114 ? 16.128 47.514 -18.544 1.00 58.28 114 ALA A O 1
ATOM 848 N N . ALA A 1 115 ? 15.738 45.610 -19.665 1.00 57.19 115 ALA A N 1
ATOM 849 C CA . ALA A 1 115 ? 15.095 44.902 -18.567 1.00 57.19 115 ALA A CA 1
ATOM 850 C C . ALA A 1 115 ? 16.107 43.903 -17.989 1.00 57.19 115 ALA A C 1
ATOM 852 O O . ALA A 1 115 ? 16.655 43.070 -18.711 1.00 57.19 115 ALA A O 1
ATOM 853 N N . ALA A 1 116 ? 16.390 44.031 -16.693 1.00 57.06 116 ALA A N 1
ATOM 854 C CA . ALA A 1 116 ? 17.377 43.226 -15.983 1.00 57.06 116 ALA A CA 1
ATOM 855 C C . ALA A 1 116 ? 17.071 41.713 -16.067 1.00 57.06 116 ALA A C 1
ATOM 857 O O . ALA A 1 116 ? 15.906 41.321 -15.947 1.00 57.06 116 ALA A O 1
ATOM 858 N N . PRO A 1 117 ? 18.086 40.840 -16.211 1.00 46.50 117 PRO A N 1
ATOM 859 C CA . PRO A 1 117 ? 17.866 39.404 -16.204 1.00 46.50 117 PRO A CA 1
ATOM 860 C C . PRO A 1 117 ? 17.623 38.924 -14.770 1.00 46.50 117 PRO A C 1
ATOM 862 O O . PRO A 1 117 ? 18.543 38.834 -13.961 1.00 46.50 117 PRO A O 1
ATOM 865 N N . ALA A 1 118 ? 16.380 38.565 -14.463 1.00 53.03 118 ALA A N 1
ATOM 866 C CA . ALA A 1 118 ? 16.062 37.726 -13.318 1.00 53.03 118 ALA A CA 1
ATOM 867 C C . ALA A 1 118 ? 15.366 36.459 -13.814 1.00 53.03 118 ALA A C 1
ATOM 869 O O . ALA A 1 118 ? 14.172 36.443 -14.099 1.00 53.03 118 ALA A O 1
ATOM 870 N N . SER A 1 119 ? 16.124 35.374 -13.920 1.00 49.88 119 SER A N 1
ATOM 871 C CA . SER A 1 119 ? 15.571 34.024 -13.855 1.00 49.88 119 SER A CA 1
ATOM 872 C C . SER A 1 119 ? 16.625 33.101 -13.250 1.00 49.88 119 SER A C 1
ATOM 874 O O . SER A 1 119 ? 17.703 32.960 -13.830 1.00 49.88 119 SER A O 1
ATOM 876 N N . PRO A 1 120 ? 16.367 32.494 -12.079 1.00 52.00 120 PRO A N 1
ATOM 877 C CA . PRO A 1 120 ? 17.207 31.415 -11.587 1.00 52.00 120 PRO A CA 1
ATOM 878 C C . PRO A 1 120 ? 17.008 30.165 -12.463 1.00 52.00 120 PRO A C 1
ATOM 880 O O . PRO A 1 120 ? 15.924 29.970 -13.020 1.00 52.00 120 PRO A O 1
ATOM 883 N N . PRO A 1 121 ? 18.024 29.294 -12.592 1.00 51.06 121 PRO A N 1
ATOM 884 C CA . PRO A 1 121 ? 17.857 28.035 -13.298 1.00 51.06 121 PRO A CA 1
ATOM 885 C C . PRO A 1 121 ? 16.857 27.158 -12.537 1.00 51.06 121 PRO A C 1
ATOM 887 O O . PRO A 1 121 ? 17.064 26.839 -11.366 1.00 51.06 121 PRO A O 1
ATOM 890 N N . ALA A 1 122 ? 15.780 26.751 -13.209 1.00 53.09 122 ALA A N 1
ATOM 891 C CA . ALA A 1 122 ? 14.923 25.678 -12.730 1.00 53.09 122 ALA A CA 1
ATOM 892 C C . ALA A 1 122 ? 15.777 24.407 -12.608 1.00 53.09 122 ALA A C 1
ATOM 894 O O . ALA A 1 122 ? 16.201 23.826 -13.610 1.00 53.09 122 ALA A O 1
ATOM 895 N N . SER A 1 123 ? 16.077 23.994 -11.378 1.00 52.81 123 SER A N 1
ATOM 896 C CA . SER A 1 123 ? 16.705 22.708 -11.119 1.00 52.81 123 SER A CA 1
ATOM 897 C C . SER A 1 123 ? 15.713 21.617 -11.511 1.00 52.81 123 SER A C 1
ATOM 899 O O . SER A 1 123 ? 14.635 21.487 -10.936 1.00 52.81 123 SER A O 1
ATOM 901 N N . MET A 1 124 ? 16.057 20.829 -12.530 1.00 45.06 124 MET A N 1
ATOM 902 C CA . MET A 1 124 ? 15.334 19.596 -12.821 1.00 45.06 124 MET A CA 1
ATOM 903 C C . MET A 1 124 ? 15.437 18.701 -11.583 1.00 45.06 124 MET A C 1
ATOM 905 O O . MET A 1 124 ? 16.507 18.170 -11.284 1.00 45.06 124 MET A O 1
ATOM 909 N N . ALA A 1 125 ? 14.337 18.563 -10.843 1.00 52.47 125 ALA A N 1
ATOM 910 C CA . ALA A 1 125 ? 14.215 17.582 -9.779 1.00 52.47 125 ALA A CA 1
ATOM 911 C C . ALA A 1 125 ? 14.390 16.192 -10.401 1.00 52.47 125 ALA A C 1
ATOM 913 O O . ALA A 1 125 ? 13.528 15.690 -11.125 1.00 52.47 125 ALA A O 1
ATOM 914 N N . ARG A 1 126 ? 15.557 15.595 -10.166 1.00 49.12 126 ARG A N 1
ATOM 915 C CA . ARG A 1 126 ? 15.851 14.213 -10.521 1.00 49.12 126 ARG A CA 1
ATOM 916 C C . ARG A 1 126 ? 14.949 13.331 -9.660 1.00 49.12 126 ARG A C 1
ATOM 918 O O . ARG A 1 126 ? 15.105 13.286 -8.444 1.00 49.12 126 ARG A O 1
ATOM 925 N N . LEU A 1 127 ? 13.968 12.686 -10.283 1.00 44.38 127 LEU A N 1
ATOM 926 C CA . LEU A 1 127 ? 13.127 11.697 -9.620 1.00 44.38 127 LEU A CA 1
ATOM 927 C C . LEU A 1 127 ? 13.964 10.415 -9.462 1.00 44.38 127 LEU A C 1
ATOM 929 O O . LEU A 1 127 ? 13.976 9.558 -10.345 1.00 44.38 127 LEU A O 1
ATOM 933 N N . ASP A 1 128 ? 14.718 10.307 -8.368 1.00 54.91 128 ASP A N 1
ATOM 934 C CA . ASP A 1 128 ? 15.483 9.102 -8.026 1.00 54.91 128 ASP A CA 1
ATOM 935 C C . ASP A 1 128 ? 14.532 8.002 -7.517 1.00 54.91 128 ASP A C 1
ATOM 937 O O . ASP A 1 128 ? 14.490 7.658 -6.340 1.00 54.91 128 ASP A O 1
ATOM 941 N N . VAL A 1 129 ? 13.740 7.438 -8.435 1.00 54.31 129 VAL A N 1
ATOM 942 C CA . VAL A 1 129 ? 12.831 6.298 -8.195 1.00 54.31 129 VAL A CA 1
ATOM 943 C C . VAL A 1 129 ? 13.594 4.966 -8.072 1.00 54.31 129 VAL A C 1
ATOM 945 O O . VAL A 1 129 ? 13.027 3.959 -7.661 1.00 54.31 129 VAL A O 1
ATOM 948 N N . PHE A 1 130 ? 14.901 4.951 -8.359 1.00 51.41 130 PHE A N 1
ATOM 949 C CA . PHE A 1 130 ? 15.734 3.741 -8.353 1.00 51.41 130 PHE A CA 1
ATOM 950 C C . PHE A 1 130 ? 17.054 3.906 -7.578 1.00 51.41 130 PHE A C 1
ATOM 952 O O . PHE A 1 130 ? 18.093 3.390 -7.987 1.00 51.41 130 PHE A O 1
ATOM 959 N N . GLY A 1 131 ? 17.036 4.628 -6.455 1.00 53.22 131 GLY A N 1
ATOM 960 C CA . GLY A 1 131 ? 18.141 4.597 -5.491 1.00 53.22 131 GLY A CA 1
ATOM 961 C C . GLY A 1 131 ? 18.055 3.349 -4.595 1.00 53.22 131 GLY A C 1
ATOM 962 O O . GLY A 1 131 ? 16.978 3.077 -4.062 1.00 53.22 131 GLY A O 1
ATOM 963 N N . PRO A 1 132 ? 19.135 2.571 -4.389 1.00 57.59 132 PRO A N 1
ATOM 964 C CA . PRO A 1 132 ? 19.077 1.396 -3.533 1.00 57.59 132 PRO A CA 1
ATOM 965 C C . PRO A 1 132 ? 19.308 1.802 -2.075 1.00 57.59 132 PRO A C 1
ATOM 967 O O . PRO A 1 132 ? 20.452 1.883 -1.641 1.00 57.59 132 PRO A O 1
ATOM 970 N N . VAL A 1 133 ? 18.241 2.017 -1.298 1.00 50.00 133 VAL A N 1
ATOM 971 C CA . VAL A 1 133 ? 18.312 1.899 0.170 1.00 50.00 133 VAL A CA 1
ATOM 972 C C . VAL A 1 133 ? 17.004 1.299 0.705 1.00 50.00 133 VAL A C 1
ATOM 974 O O . VAL A 1 133 ? 15.963 1.953 0.640 1.00 50.00 133 VAL A O 1
ATOM 977 N N . PRO A 1 134 ? 17.017 0.063 1.235 1.00 50.88 134 PRO A N 1
ATOM 978 C CA . PRO A 1 134 ? 15.863 -0.502 1.926 1.00 50.88 134 PRO A CA 1
ATOM 979 C C . PRO A 1 134 ? 15.614 0.219 3.269 1.00 50.88 134 PRO A C 1
ATOM 981 O O . PRO A 1 134 ? 16.572 0.660 3.915 1.00 50.88 134 PRO A O 1
ATOM 984 N N . PRO A 1 135 ? 14.353 0.326 3.735 1.00 48.56 135 PRO A N 1
ATOM 985 C CA . PRO A 1 135 ? 14.033 0.937 5.024 1.00 48.56 135 PRO A CA 1
ATOM 986 C C . PRO A 1 135 ? 14.642 0.100 6.162 1.00 48.56 135 PRO A C 1
ATOM 988 O O . PRO A 1 135 ? 14.172 -0.993 6.463 1.00 48.56 135 PRO A O 1
ATOM 991 N N . GLY A 1 136 ? 15.729 0.606 6.752 1.00 55.59 136 GLY A N 1
ATOM 992 C CA . GLY A 1 136 ? 16.542 -0.075 7.769 1.00 55.59 136 GLY A CA 1
ATOM 993 C C . GLY A 1 136 ? 18.057 0.112 7.597 1.00 55.59 136 GLY A C 1
ATOM 994 O O . GLY A 1 136 ? 18.813 -0.180 8.521 1.00 55.59 136 GLY A O 1
ATOM 995 N N . GLY A 1 137 ? 18.519 0.623 6.450 1.00 51.50 137 GLY A N 1
ATOM 996 C CA . GLY A 1 137 ? 19.926 0.980 6.256 1.00 51.50 137 GLY A CA 1
ATOM 997 C C . GLY A 1 137 ? 20.327 2.182 7.114 1.00 51.50 137 GLY A C 1
ATOM 998 O O . GLY A 1 137 ? 19.778 3.270 6.953 1.00 51.50 137 GLY A O 1
ATOM 999 N N . LEU A 1 138 ? 21.284 1.985 8.023 1.00 55.47 138 LEU A N 1
ATOM 1000 C CA . LEU A 1 138 ? 21.919 3.057 8.790 1.00 55.47 138 LEU A CA 1
ATOM 1001 C C . LEU A 1 138 ? 22.477 4.113 7.826 1.00 55.47 138 LEU A C 1
ATOM 1003 O O . LEU A 1 138 ? 23.130 3.776 6.838 1.00 55.47 138 LEU A O 1
ATOM 1007 N N . CYS A 1 139 ? 22.188 5.383 8.100 1.00 54.69 139 CYS A N 1
ATOM 1008 C CA . CYS A 1 139 ? 22.581 6.521 7.279 1.00 54.69 139 CYS A CA 1
ATOM 1009 C C . CYS A 1 139 ? 24.084 6.479 6.950 1.00 54.69 139 CYS A C 1
ATOM 1011 O O . CYS A 1 139 ? 24.922 6.5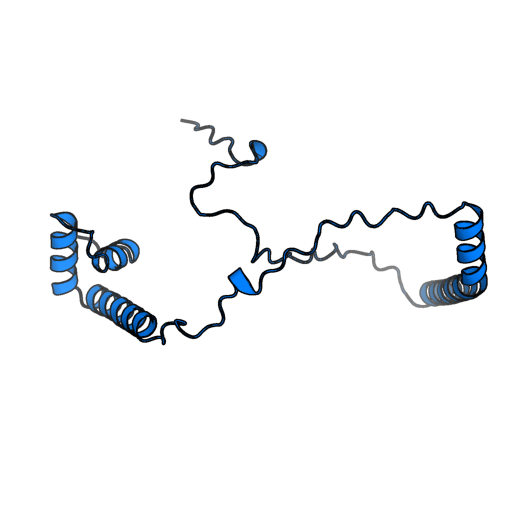85 7.839 1.00 54.69 139 CYS A O 1
ATOM 1013 N N . VAL A 1 140 ? 24.427 6.347 5.665 1.00 54.41 140 VAL A N 1
ATOM 1014 C CA . VAL A 1 140 ? 25.824 6.351 5.183 1.00 54.41 140 VAL A CA 1
ATOM 1015 C C . VAL A 1 140 ? 26.385 7.778 5.048 1.00 54.41 140 VAL A C 1
ATOM 1017 O O . VAL A 1 140 ? 27.588 7.962 4.899 1.00 54.41 140 VAL A O 1
ATOM 1020 N N . ALA A 1 141 ? 25.546 8.809 5.169 1.00 50.56 141 ALA A N 1
ATOM 1021 C CA . ALA A 1 141 ? 25.982 10.201 5.226 1.00 50.56 141 ALA A CA 1
ATOM 1022 C C . ALA A 1 141 ? 25.811 10.741 6.653 1.00 50.56 141 ALA A C 1
ATOM 1024 O O . ALA A 1 141 ? 24.702 11.088 7.063 1.00 50.56 141 ALA A O 1
ATOM 1025 N N . GLY A 1 142 ? 26.915 10.812 7.402 1.00 48.84 142 GLY A N 1
ATOM 1026 C CA . GLY A 1 142 ? 26.955 11.379 8.756 1.00 48.84 142 GLY A CA 1
ATOM 1027 C C . GLY A 1 142 ? 26.509 12.845 8.837 1.00 48.84 142 GLY A C 1
ATOM 1028 O O . GLY A 1 142 ? 26.116 13.299 9.905 1.00 48.84 142 GLY A O 1
ATOM 1029 N N . ASP A 1 143 ? 26.467 13.556 7.708 1.00 52.81 143 ASP A N 1
ATOM 1030 C CA . ASP A 1 143 ? 26.127 14.982 7.668 1.00 52.81 143 ASP A CA 1
ATOM 1031 C C . ASP A 1 143 ? 24.613 15.273 7.630 1.00 52.81 143 ASP A C 1
ATOM 1033 O O . ASP A 1 143 ? 24.212 16.431 7.721 1.00 52.81 143 ASP A O 1
ATOM 1037 N N . LEU A 1 144 ? 23.751 14.247 7.528 1.00 52.03 144 LEU A N 1
ATOM 1038 C CA . LEU A 1 144 ? 22.283 14.406 7.567 1.00 52.03 144 LEU A CA 1
ATOM 1039 C C . LEU A 1 144 ? 21.643 13.917 8.879 1.00 52.03 144 LEU A C 1
ATOM 1041 O O . LEU A 1 144 ? 20.445 14.109 9.088 1.00 52.03 144 LEU A O 1
ATOM 1045 N N . CYS A 1 145 ? 22.431 13.334 9.788 1.00 55.56 145 CYS A N 1
ATOM 1046 C CA . CYS A 1 145 ? 21.989 12.902 11.117 1.00 55.56 145 CYS A CA 1
ATOM 1047 C C . CYS A 1 145 ? 22.745 13.639 12.233 1.00 55.56 145 CYS A C 1
ATOM 1049 O O . CYS A 1 145 ? 23.450 13.044 13.040 1.00 55.56 145 CYS A O 1
ATOM 1051 N N . GLY A 1 146 ? 22.549 14.953 12.308 1.00 45.09 146 GLY A N 1
ATOM 1052 C CA . GLY A 1 146 ? 22.886 15.786 13.465 1.00 45.09 146 GLY A CA 1
ATOM 1053 C C . GLY A 1 146 ? 22.301 17.183 13.243 1.00 45.09 146 GLY A C 1
ATOM 1054 O O . GLY A 1 146 ? 22.439 17.728 12.162 1.00 45.09 146 GLY A O 1
ATOM 1055 N N . SER A 1 147 ? 21.595 17.845 14.157 1.00 41.34 147 SER A N 1
ATOM 1056 C CA . SER A 1 147 ? 21.504 17.703 15.608 1.00 41.34 147 SER A CA 1
ATOM 1057 C C . SER A 1 147 ? 20.185 18.325 16.096 1.00 41.34 147 SER A C 1
ATOM 1059 O O . SER A 1 147 ? 19.888 19.480 15.796 1.00 41.34 147 SER A O 1
ATOM 1061 N N . ALA A 1 148 ? 19.400 17.589 16.885 1.00 45.59 148 ALA A N 1
ATOM 1062 C CA . ALA A 1 148 ? 18.385 18.199 17.738 1.00 45.59 148 ALA A CA 1
ATOM 1063 C C . ALA A 1 148 ? 19.085 18.652 19.026 1.00 45.59 148 ALA A C 1
ATOM 1065 O O . ALA A 1 148 ? 19.274 17.869 19.953 1.00 45.59 148 ALA A O 1
ATOM 1066 N N . LYS A 1 149 ? 19.541 19.910 19.057 1.00 43.75 149 LYS A N 1
ATOM 1067 C CA . LYS A 1 149 ? 19.928 20.569 20.307 1.00 43.75 149 LYS A CA 1
ATOM 1068 C C . LYS A 1 149 ? 18.648 21.025 20.998 1.00 43.75 149 LYS A C 1
ATOM 1070 O O . LYS A 1 149 ? 18.088 22.067 20.671 1.00 43.75 149 LYS A O 1
ATOM 1075 N N . GLU A 1 150 ? 18.184 20.192 21.914 1.00 47.28 150 GLU A N 1
ATOM 1076 C CA . GLU A 1 150 ? 17.107 20.478 22.854 1.00 47.28 150 GLU A CA 1
ATOM 1077 C C . GLU A 1 150 ? 17.508 21.693 23.711 1.00 47.28 150 GLU A C 1
ATOM 1079 O O . GLU A 1 150 ? 18.597 21.731 24.290 1.00 47.28 150 GLU A O 1
ATOM 1084 N N . ARG A 1 151 ? 16.674 22.739 23.714 1.00 40.25 151 ARG A N 1
ATOM 1085 C CA . ARG A 1 151 ? 16.793 23.880 24.628 1.00 40.25 151 ARG A CA 1
ATOM 1086 C C . ARG A 1 151 ? 15.514 23.939 25.460 1.00 40.25 151 ARG A C 1
ATOM 1088 O O . ARG A 1 151 ? 14.555 24.603 25.076 1.00 40.25 151 ARG A O 1
ATOM 1095 N N . THR A 1 152 ? 15.548 23.239 26.585 1.00 38.94 152 THR A N 1
ATOM 1096 C CA . THR A 1 152 ? 14.916 23.644 27.847 1.00 38.94 152 THR A CA 1
ATOM 1097 C C . THR A 1 152 ? 16.003 23.653 28.896 1.00 38.94 152 THR A C 1
ATOM 1099 O O . THR A 1 152 ? 16.698 22.615 28.980 1.00 38.94 152 THR A O 1
#

Sequence (152 aa):
MPCPRTRLLCACLDPEWAGRRRALVEAHVARCPICEAELEALRSMTAGLRALPDPAGAPDVARSWRPAPAGRRPARRRSFADILLAGLGWLPAGAAVTASLAVGIGMADRTWPAAAPASPPASMARLDVFGPVPPGGLCVAGDLCGSAKERT

Mean predicted aligned error: 20.97 Å

Radius of gyration: 31.84 Å; Cα contacts (8 Å, |Δi|>4): 29; chains: 1; bounding box: 67×65×68 Å

pLDDT: mean 71.2, std 17.57, range [38.94, 96.81]